Protein AF-A0A7X7WJB4-F1 (afdb_monomer)

Mean predicted aligned error: 9.52 Å

Sequence (173 aa):
MMAKDDGFANLTGEEILDKIESSGISDITTIPGDLISFEKIDSKPFRIAMDKFKVEGNDQKVKEMGYEILLFDFTMKIPSCRGEREYKRFSPKIVWTNDECYTDIKNIDDEAMQYYKARGEQTKNITLKVRYCDFTWEYLKDHNHARMAVEGYLFLLDKYYENNINHKVIDCL

Radius of gyration: 16.65 Å; Cα contacts (8 Å, |Δi|>4): 171; chains: 1; bounding box: 39×40×45 Å

Secondary structure (DSSP, 8-state):
-PPP--S-TT--HHHHHHHHHH--GGG-----SS--SSTTS-SHHHHHHHHHHHHHT-HHHHHHHHHHHHHHTEEEPPGGG--SS---SEEES-B-TTS-BSS-GGG--HHHHHHHHHHHHH---HHHHHHHHHHHHHHH--HHHHHHHHHHHHHHHHHHHHTT-TTTGGGT-

Solvent-accessible surface area (backbone atoms only — not comparable to full-atom values): 10118 Å² total; per-residue (Å²): 135,82,78,74,82,85,82,52,90,89,52,55,29,64,58,46,49,52,47,57,47,66,54,55,83,86,72,73,73,86,73,89,78,81,83,72,57,85,79,69,66,56,31,60,66,38,51,54,24,26,55,36,19,58,76,72,67,37,65,68,57,29,52,53,25,52,44,50,29,48,61,42,44,38,38,76,54,42,70,88,71,54,58,102,58,93,70,64,52,68,38,48,65,44,70,49,100,83,74,48,46,84,36,51,75,85,75,58,49,74,67,50,53,52,48,36,48,53,42,30,75,65,49,78,22,55,72,59,18,24,54,28,12,46,51,36,21,75,75,69,63,37,64,68,32,40,49,53,18,52,54,34,51,60,66,45,42,62,63,33,53,77,69,68,43,68,82,47,64,75,54,78,116

Nearest PDB structures (foldseek):
  9hmf-assembly1_K  TM=3.679E-01  e=1.316E+00  Campylobacter jejuni
  2lhr-assembly1_A  TM=5.868E-01  e=6.408E+00  Staphylococcus aureus subsp. aureus MW2

Foldseek 3Di:
DDDDPPVCPPDALVVLVVCVLVDEPPPPDDDPDDDPDVPPVALVSLVSSLVRCVVVVNVVSVVLSVLVNLLRQWDADFPVPDDPDPDQRTDGNDADPVRDGPRDPVPCDPVSLVSLVVCLVPGNHLSSNLSSLVVNCRPVVPVVSVVSNVVSLVVCVVVCVVVVVPPHSNRRD

pLDDT: mean 74.63, std 20.3, range [26.14, 97.31]

Structure (mmCIF, N/CA/C/O backbone):
data_AF-A0A7X7WJB4-F1
#
_entry.id   AF-A0A7X7WJB4-F1
#
loop_
_atom_site.group_PDB
_atom_site.id
_atom_site.type_symbol
_atom_site.label_atom_id
_atom_site.label_alt_id
_atom_site.label_comp_id
_atom_site.label_asym_id
_atom_site.label_entity_id
_atom_site.label_seq_id
_atom_site.pdbx_PDB_ins_code
_atom_site.Cartn_x
_atom_site.Cartn_y
_atom_site.Cartn_z
_atom_site.occupancy
_atom_site.B_iso_or_equiv
_atom_site.auth_seq_id
_atom_site.auth_comp_id
_atom_site.auth_asym_id
_atom_site.auth_atom_id
_atom_site.pdbx_PDB_model_num
ATOM 1 N N . MET A 1 1 ? 13.359 10.189 28.922 1.00 33.97 1 MET A N 1
ATOM 2 C CA . MET A 1 1 ? 13.212 9.993 27.466 1.00 33.97 1 MET A CA 1
ATOM 3 C C . MET A 1 1 ? 11.762 10.314 27.126 1.00 33.97 1 MET A C 1
ATOM 5 O O . MET A 1 1 ? 10.897 9.491 27.380 1.00 33.97 1 MET A O 1
ATOM 9 N N . MET A 1 2 ? 11.473 11.560 26.738 1.00 34.00 2 MET A N 1
ATOM 10 C CA . MET A 1 2 ? 10.111 11.986 26.389 1.00 34.00 2 MET A CA 1
ATOM 11 C C . MET A 1 2 ? 9.774 11.431 25.004 1.00 34.00 2 MET A C 1
ATOM 13 O O . MET A 1 2 ? 10.519 11.685 24.057 1.00 34.00 2 MET A O 1
ATOM 17 N N . ALA A 1 3 ? 8.699 10.648 24.897 1.00 37.72 3 ALA A N 1
ATOM 18 C CA . ALA A 1 3 ? 8.138 10.277 23.606 1.00 37.72 3 ALA A CA 1
ATOM 19 C C . ALA A 1 3 ? 7.765 11.574 22.876 1.00 37.72 3 ALA A C 1
ATOM 21 O O . ALA A 1 3 ? 7.035 12.400 23.423 1.00 37.72 3 ALA A O 1
ATOM 22 N N . LYS A 1 4 ? 8.332 11.792 21.685 1.00 43.69 4 LYS A N 1
ATOM 23 C CA . LYS A 1 4 ? 7.867 12.865 20.805 1.00 43.69 4 LYS A CA 1
ATOM 24 C C . LYS A 1 4 ? 6.401 12.570 20.493 1.00 43.69 4 LYS A C 1
ATOM 26 O O . LYS A 1 4 ? 6.077 11.441 20.139 1.00 43.69 4 LYS A O 1
ATOM 31 N N . ASP A 1 5 ? 5.539 13.558 20.692 1.00 46.41 5 ASP A N 1
ATOM 32 C CA . ASP A 1 5 ? 4.141 13.476 20.290 1.00 46.41 5 ASP A CA 1
ATOM 33 C C . ASP A 1 5 ? 4.105 13.287 18.768 1.00 46.41 5 ASP A C 1
ATOM 35 O O . ASP A 1 5 ? 4.505 14.174 18.015 1.00 46.41 5 ASP A O 1
ATOM 39 N N . ASP A 1 6 ? 3.702 12.097 18.318 1.00 58.28 6 ASP A N 1
ATOM 40 C CA . ASP A 1 6 ? 3.658 11.734 16.899 1.00 58.28 6 ASP A CA 1
ATOM 41 C C . ASP A 1 6 ? 2.548 12.506 16.142 1.00 58.28 6 ASP A C 1
ATOM 43 O O . ASP A 1 6 ? 2.351 12.298 14.946 1.00 58.28 6 ASP A O 1
ATOM 47 N N . GLY A 1 7 ? 1.798 13.398 16.809 1.00 66.12 7 GLY A N 1
ATOM 48 C CA . GLY A 1 7 ? 0.808 14.275 16.175 1.00 66.12 7 GLY A CA 1
ATOM 49 C C . GLY A 1 7 ? -0.437 13.548 15.658 1.00 66.12 7 GLY A C 1
ATOM 50 O O . GLY A 1 7 ? -1.182 14.112 14.857 1.00 66.12 7 GLY A O 1
ATOM 51 N N . PHE A 1 8 ? -0.644 12.301 16.097 1.00 69.31 8 PHE A N 1
ATOM 52 C CA . PHE A 1 8 ? -1.793 11.449 15.767 1.00 69.31 8 PHE A CA 1
ATOM 53 C C . PHE A 1 8 ? -2.663 11.108 16.990 1.00 69.31 8 PHE A C 1
ATOM 55 O O . PHE A 1 8 ? -3.737 10.530 16.840 1.00 69.31 8 PHE A O 1
ATOM 62 N N . ALA A 1 9 ? -2.226 11.453 18.209 1.00 72.88 9 ALA A N 1
ATOM 63 C CA . ALA A 1 9 ? -2.876 11.022 19.450 1.00 72.88 9 ALA A CA 1
ATOM 64 C C . ALA A 1 9 ? -4.363 11.420 19.522 1.00 72.88 9 ALA A C 1
ATOM 66 O O . ALA A 1 9 ? -5.200 10.607 19.920 1.00 72.88 9 ALA A O 1
ATOM 67 N N . ASN A 1 10 ? -4.691 12.623 19.047 1.00 82.19 10 ASN A N 1
ATOM 68 C CA . ASN A 1 10 ? -6.038 13.199 19.105 1.00 82.19 10 ASN A CA 1
ATOM 69 C C . ASN A 1 10 ? -6.842 13.060 17.803 1.00 82.19 10 ASN A C 1
ATOM 71 O O . ASN A 1 10 ? -7.932 13.613 17.726 1.00 82.19 10 ASN A O 1
ATOM 75 N N . LEU A 1 11 ? -6.317 12.351 16.800 1.00 82.12 11 LEU A N 1
ATOM 76 C CA . LEU A 1 11 ? -6.989 12.174 15.513 1.00 82.12 11 LEU A CA 1
ATOM 77 C C . LEU A 1 11 ? -7.834 10.891 15.493 1.00 82.12 11 LEU A C 1
ATOM 79 O O . LEU A 1 11 ? -7.506 9.903 16.169 1.00 82.12 11 LEU A O 1
ATOM 83 N N . THR A 1 12 ? -8.916 10.931 14.722 1.00 91.06 12 THR A N 1
ATOM 84 C CA . THR A 1 12 ? -9.715 9.780 14.268 1.00 91.06 12 THR A CA 1
ATOM 85 C C . THR A 1 12 ? -8.962 8.983 13.204 1.00 91.06 12 THR A C 1
ATOM 87 O O . THR A 1 12 ? -7.981 9.469 12.636 1.00 91.06 12 THR A O 1
ATOM 90 N N . GLY A 1 13 ? -9.410 7.760 12.908 1.00 83.62 13 GLY A N 1
ATOM 91 C CA . GLY A 1 13 ? -8.820 6.963 11.828 1.00 83.62 13 GLY A CA 1
ATOM 92 C C . GLY A 1 13 ? -8.842 7.691 10.477 1.00 83.62 13 GLY A C 1
ATOM 93 O O . GLY A 1 13 ? -7.840 7.694 9.762 1.00 83.62 13 GLY A O 1
ATOM 94 N N . GLU A 1 14 ? -9.945 8.374 10.161 1.00 90.88 14 GLU A N 1
ATOM 95 C CA . GLU A 1 14 ? -10.110 9.087 8.889 1.00 90.88 14 GLU A CA 1
ATOM 96 C C . GLU A 1 14 ? -9.205 10.321 8.790 1.00 90.88 14 GLU A C 1
ATOM 98 O O . GLU A 1 14 ? -8.529 10.505 7.785 1.00 90.88 14 GLU A O 1
ATOM 103 N N . GLU A 1 15 ? -9.083 11.114 9.858 1.00 84.75 15 GLU A N 1
ATOM 104 C CA . GLU A 1 15 ? -8.170 12.267 9.875 1.00 84.75 15 GLU A CA 1
ATOM 105 C C . GLU A 1 15 ? -6.704 11.847 9.690 1.00 84.75 15 GLU A C 1
ATOM 107 O O . GLU A 1 15 ? -5.899 12.590 9.122 1.00 84.75 15 GLU A O 1
ATOM 112 N N . ILE A 1 16 ? -6.338 10.647 10.153 1.00 83.50 16 ILE A N 1
ATOM 113 C CA . ILE A 1 16 ? -5.010 10.077 9.905 1.00 83.50 16 ILE A CA 1
ATOM 114 C C . ILE A 1 16 ? -4.848 9.731 8.421 1.00 83.50 16 ILE A C 1
ATOM 116 O O . ILE A 1 16 ? -3.803 10.045 7.848 1.00 83.50 16 ILE A O 1
ATOM 120 N N . LEU A 1 17 ? -5.857 9.122 7.791 1.00 84.56 17 LEU A N 1
ATOM 121 C CA . LEU A 1 17 ? -5.831 8.808 6.359 1.00 84.56 17 LEU A CA 1
ATOM 122 C C . LEU A 1 17 ? -5.774 10.063 5.492 1.00 84.56 17 LEU A C 1
ATOM 124 O O . LEU A 1 17 ? -4.943 10.131 4.588 1.00 84.56 17 LEU A O 1
ATOM 128 N N . ASP A 1 18 ? -6.577 11.076 5.808 1.00 85.44 18 ASP A N 1
ATOM 129 C CA . ASP A 1 18 ? -6.544 12.372 5.132 1.00 85.44 18 ASP A CA 1
ATOM 130 C C . ASP A 1 18 ? -5.161 13.010 5.243 1.00 85.44 18 ASP A C 1
ATOM 132 O O . ASP A 1 18 ? -4.619 13.547 4.270 1.00 85.44 18 ASP A O 1
ATOM 136 N N . LYS A 1 19 ? -4.537 12.904 6.422 1.00 83.12 19 LYS A N 1
ATOM 137 C CA . LYS A 1 19 ? -3.168 13.368 6.624 1.00 83.12 19 LYS A CA 1
ATOM 138 C C . LYS A 1 19 ? -2.195 12.581 5.748 1.00 83.12 19 LYS A C 1
ATOM 140 O O . LYS A 1 19 ? -1.395 13.203 5.065 1.00 83.12 19 LYS A O 1
ATOM 145 N N . ILE A 1 20 ? -2.280 11.253 5.690 1.00 82.50 20 ILE A N 1
ATOM 146 C CA . ILE A 1 20 ? -1.430 10.410 4.826 1.00 82.50 20 ILE A CA 1
ATOM 147 C C . ILE A 1 20 ? -1.608 10.763 3.336 1.00 82.50 20 ILE A C 1
ATOM 149 O O . ILE A 1 20 ? -0.625 10.901 2.609 1.00 82.50 20 ILE A O 1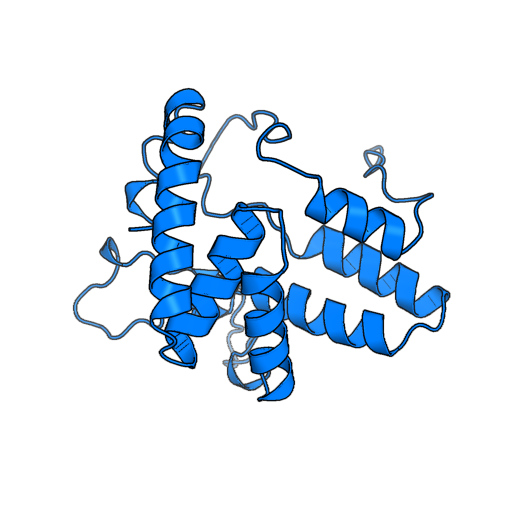
ATOM 153 N N . GLU A 1 21 ? -2.842 10.960 2.874 1.00 82.56 21 GLU A N 1
ATOM 154 C CA . GLU A 1 21 ? -3.153 11.337 1.488 1.00 82.56 21 GLU A CA 1
ATOM 155 C C . GLU A 1 21 ? -2.662 12.744 1.130 1.00 82.56 21 GLU A C 1
ATOM 157 O O . GLU A 1 21 ? -2.198 12.982 0.013 1.00 82.56 21 GLU A O 1
ATOM 162 N N . SER A 1 22 ? -2.738 13.677 2.079 1.00 76.94 22 SER A N 1
ATOM 163 C CA . SER A 1 22 ? -2.284 15.062 1.902 1.00 76.94 22 SER A CA 1
ATOM 164 C C . SER A 1 22 ? -0.788 15.261 2.173 1.00 76.94 22 SER A C 1
ATOM 166 O O . SER A 1 22 ? -0.231 16.274 1.745 1.00 76.94 22 SER A O 1
ATOM 168 N N . SER A 1 23 ? -0.123 14.296 2.824 1.00 65.94 23 SER A N 1
ATOM 169 C CA . SER A 1 23 ? 1.321 14.296 3.091 1.00 65.94 23 SER A CA 1
ATOM 170 C C . SER A 1 23 ? 2.097 14.184 1.779 1.00 65.94 23 SER A C 1
ATOM 172 O O . SER A 1 23 ? 2.426 13.098 1.300 1.00 65.94 23 SER A O 1
ATOM 174 N N . GLY A 1 24 ? 2.387 15.328 1.167 1.00 54.00 24 GLY A N 1
ATOM 175 C CA . GLY A 1 24 ? 3.359 15.430 0.088 1.00 54.00 24 GLY A CA 1
ATOM 176 C C . GLY A 1 24 ? 4.799 15.320 0.603 1.00 54.00 24 GLY A C 1
ATOM 177 O O . GLY A 1 24 ? 5.080 15.391 1.793 1.00 54.00 24 GLY A O 1
ATOM 178 N N . ILE A 1 25 ? 5.745 15.226 -0.329 1.00 47.25 25 ILE A N 1
ATOM 179 C CA . ILE A 1 25 ? 7.210 15.156 -0.107 1.00 47.25 25 ILE A CA 1
ATOM 180 C C . ILE A 1 25 ? 7.783 16.314 0.741 1.00 47.25 25 ILE A C 1
ATOM 182 O O . ILE A 1 25 ? 8.940 16.265 1.144 1.00 47.25 25 ILE A O 1
ATOM 186 N N . SER A 1 26 ? 6.994 17.347 1.047 1.00 38.84 26 SER A N 1
ATOM 187 C CA . SER A 1 26 ? 7.392 18.492 1.874 1.00 38.84 26 SER A CA 1
ATOM 188 C C . SER A 1 26 ? 7.720 18.151 3.334 1.00 38.84 26 SER A C 1
ATOM 190 O O . SER A 1 26 ? 8.360 18.965 3.990 1.00 38.84 26 SER A O 1
ATOM 192 N N . ASP A 1 27 ? 7.340 16.968 3.832 1.00 40.19 27 ASP A N 1
ATOM 193 C CA . ASP A 1 27 ? 7.612 16.535 5.216 1.00 40.19 27 ASP A CA 1
ATOM 194 C C . ASP A 1 27 ? 8.891 15.688 5.382 1.00 40.19 27 ASP A C 1
ATOM 196 O O . ASP A 1 27 ? 9.159 15.165 6.470 1.00 40.19 27 ASP A O 1
ATOM 200 N N . ILE A 1 28 ? 9.732 15.577 4.341 1.00 40.94 28 ILE A N 1
ATOM 201 C CA . ILE A 1 28 ? 11.065 14.955 4.439 1.00 40.94 28 ILE A CA 1
ATOM 202 C C . ILE A 1 28 ? 11.999 15.907 5.201 1.00 40.94 28 ILE A C 1
ATOM 204 O O . ILE A 1 28 ? 12.867 16.577 4.646 1.00 40.94 28 ILE A O 1
ATOM 208 N N . THR A 1 29 ? 11.800 15.991 6.513 1.00 32.41 29 THR A N 1
ATOM 209 C CA . THR A 1 29 ? 12.753 16.622 7.419 1.00 32.41 29 THR A CA 1
ATOM 210 C C . THR A 1 29 ? 14.019 15.772 7.474 1.00 32.41 29 THR A C 1
ATOM 212 O O . THR A 1 29 ? 14.008 14.572 7.750 1.00 32.41 29 THR A O 1
ATOM 215 N N . THR A 1 30 ? 15.118 16.440 7.149 1.00 31.08 30 THR A N 1
ATOM 216 C CA . THR A 1 30 ? 16.502 15.985 7.092 1.00 31.08 30 THR A CA 1
ATOM 217 C C . THR A 1 30 ? 16.873 15.104 8.288 1.00 31.08 30 THR A C 1
ATOM 219 O O . THR A 1 30 ? 16.884 15.565 9.430 1.00 31.08 30 THR A O 1
ATOM 222 N N . ILE A 1 31 ? 17.244 13.847 8.030 1.00 30.31 31 ILE A N 1
ATOM 223 C CA . ILE A 1 31 ? 17.984 13.015 8.988 1.00 30.31 31 ILE A CA 1
ATOM 224 C C . ILE A 1 31 ? 19.431 12.930 8.489 1.00 30.31 31 ILE A C 1
ATOM 226 O O . ILE A 1 31 ? 19.646 12.511 7.350 1.00 30.31 31 ILE A O 1
ATOM 230 N N . PRO A 1 32 ? 20.429 13.354 9.285 1.00 28.95 32 PRO A N 1
ATOM 231 C CA . PRO A 1 32 ? 21.829 13.184 8.933 1.00 28.95 32 PRO A CA 1
ATOM 232 C C . PRO A 1 32 ? 22.226 11.713 9.088 1.00 28.95 32 PRO A C 1
ATOM 234 O O . PRO A 1 32 ? 22.065 11.151 10.170 1.00 28.95 32 PRO A O 1
ATOM 237 N N . GLY A 1 33 ? 22.809 11.140 8.035 1.00 28.94 33 GLY A N 1
ATOM 238 C CA . GLY A 1 33 ? 23.425 9.812 8.059 1.00 28.94 33 GLY A CA 1
ATOM 239 C C . GLY A 1 33 ? 22.525 8.708 7.506 1.00 28.94 33 GLY A C 1
ATOM 240 O O . GLY A 1 33 ? 21.507 8.375 8.096 1.00 28.94 33 GLY A O 1
ATOM 241 N N . ASP A 1 34 ? 22.990 8.140 6.393 1.00 26.14 34 ASP A N 1
ATOM 242 C CA . ASP A 1 34 ? 22.639 6.847 5.797 1.00 26.14 34 ASP A CA 1
ATOM 243 C C . ASP A 1 34 ? 21.299 6.694 5.035 1.00 26.14 34 ASP A C 1
ATOM 245 O O . ASP A 1 34 ? 20.208 6.998 5.493 1.00 26.14 34 ASP A O 1
ATOM 249 N N . LEU A 1 35 ? 21.431 6.218 3.787 1.00 26.75 35 LEU A N 1
ATOM 250 C CA . LEU A 1 35 ? 20.453 5.451 2.995 1.00 26.75 35 LEU A CA 1
ATOM 251 C C . LEU A 1 35 ? 18.939 5.739 3.165 1.00 26.75 35 LEU A C 1
ATOM 253 O O . LEU A 1 35 ? 18.181 4.919 3.651 1.00 26.75 35 LEU A O 1
ATOM 257 N N . ILE A 1 36 ? 18.439 6.807 2.549 1.00 32.78 36 ILE A N 1
ATOM 258 C CA . ILE A 1 36 ? 17.055 6.883 2.015 1.00 32.78 36 ILE A CA 1
ATOM 259 C C . ILE A 1 36 ? 16.765 5.727 1.018 1.00 32.78 36 ILE A C 1
ATOM 261 O O . ILE A 1 36 ? 16.792 5.922 -0.187 1.00 32.78 36 ILE A O 1
ATOM 265 N N . SER A 1 37 ? 16.475 4.511 1.477 1.00 35.12 37 SER A N 1
ATOM 266 C CA . SER A 1 37 ? 15.635 3.608 0.669 1.00 35.12 37 SER A CA 1
ATOM 267 C C . SER A 1 37 ? 14.228 4.236 0.561 1.00 35.12 37 SER A C 1
ATOM 269 O O . SER A 1 37 ? 14.019 5.352 1.034 1.00 35.12 37 SER A O 1
ATOM 271 N N . PHE A 1 38 ? 13.204 3.556 0.055 1.00 40.66 38 PHE A N 1
ATOM 272 C CA . PHE A 1 38 ? 11.802 3.963 0.286 1.00 40.66 38 PHE A CA 1
ATOM 273 C C . PHE A 1 38 ? 11.394 3.992 1.789 1.00 40.66 38 PHE A C 1
ATOM 275 O O . PHE A 1 38 ? 10.217 3.872 2.126 1.00 40.66 38 PHE A O 1
ATOM 282 N N . GLU A 1 39 ? 12.345 4.157 2.717 1.00 39.28 39 GLU A N 1
ATOM 283 C CA . GLU A 1 39 ? 12.157 4.556 4.103 1.00 39.28 39 GLU A CA 1
ATOM 284 C C . GLU A 1 39 ? 11.420 5.897 4.166 1.00 39.28 39 GLU A C 1
ATOM 286 O O . GLU A 1 39 ? 12.009 6.973 4.247 1.00 39.28 39 GLU A O 1
ATOM 291 N N . LYS A 1 40 ? 10.093 5.795 4.141 1.00 46.75 40 LYS A N 1
ATOM 292 C CA . LYS A 1 40 ? 9.165 6.300 5.166 1.00 46.75 40 LYS A CA 1
ATOM 293 C C . LYS A 1 40 ? 7.788 6.609 4.583 1.00 46.75 40 LYS A C 1
ATOM 295 O O . LYS A 1 40 ? 7.118 7.534 5.023 1.00 46.75 40 LYS A O 1
ATOM 300 N N . ILE A 1 41 ? 7.283 5.748 3.706 1.00 53.12 41 ILE A N 1
ATOM 301 C CA . ILE A 1 41 ? 5.922 5.287 3.989 1.00 53.12 41 ILE A CA 1
ATOM 302 C C . ILE A 1 41 ? 6.088 4.021 4.814 1.00 53.12 41 ILE A C 1
ATOM 304 O O . ILE A 1 41 ? 6.068 2.900 4.325 1.00 53.12 41 ILE A O 1
ATOM 308 N N . ASP A 1 42 ? 6.438 4.264 6.075 1.00 70.19 42 ASP A N 1
ATOM 309 C CA . ASP A 1 42 ? 6.427 3.255 7.119 1.00 70.19 42 ASP A CA 1
ATOM 310 C C . ASP A 1 42 ? 4.985 2.748 7.252 1.00 70.19 42 ASP A C 1
ATOM 312 O O . ASP A 1 42 ? 4.041 3.515 7.062 1.00 70.19 42 ASP A O 1
ATOM 316 N N . SER A 1 43 ? 4.791 1.481 7.606 1.00 82.94 43 SER A N 1
ATOM 317 C CA . SER A 1 43 ? 3.459 0.989 7.951 1.00 82.94 43 SER A CA 1
ATOM 318 C C . SER A 1 43 ? 2.923 1.637 9.237 1.00 82.94 43 SER A C 1
ATOM 320 O O . SER A 1 43 ? 1.726 1.559 9.508 1.00 82.94 43 SER A O 1
ATOM 322 N N . LYS A 1 44 ? 3.773 2.314 10.034 1.00 84.00 44 LYS A N 1
ATOM 323 C CA . LYS A 1 44 ? 3.406 2.960 11.309 1.00 84.00 44 LYS A CA 1
ATOM 324 C C . LYS A 1 44 ? 2.146 3.843 11.246 1.00 84.00 44 LYS A C 1
ATOM 326 O O . LYS A 1 44 ? 1.273 3.609 12.080 1.00 84.00 44 LYS A O 1
ATOM 331 N N . PRO A 1 45 ? 1.977 4.814 10.325 1.00 83.75 45 PRO A N 1
ATOM 332 C CA . PRO A 1 45 ? 0.756 5.621 10.272 1.00 83.75 45 PRO A CA 1
ATOM 333 C C . PRO A 1 45 ? -0.497 4.773 10.014 1.00 83.75 45 PRO A C 1
ATOM 335 O O . PRO A 1 45 ? -1.520 4.996 10.656 1.00 83.75 45 PRO A O 1
ATOM 338 N N . PHE A 1 46 ? -0.396 3.739 9.173 1.00 88.44 46 PHE A N 1
ATOM 339 C CA . PHE A 1 46 ? -1.490 2.795 8.926 1.00 88.44 46 PHE A CA 1
ATOM 340 C C . PHE A 1 46 ? -1.790 1.912 10.142 1.00 88.44 46 PHE A C 1
ATOM 342 O O . PHE A 1 46 ? -2.952 1.631 10.414 1.00 88.44 46 PHE A O 1
ATOM 349 N N . ARG A 1 47 ? -0.778 1.527 10.932 1.00 89.31 47 ARG A N 1
ATOM 350 C CA . ARG A 1 47 ? -0.979 0.824 12.214 1.00 89.31 47 ARG A CA 1
ATOM 351 C C . ARG A 1 47 ? -1.742 1.689 13.213 1.00 89.31 47 ARG A C 1
ATOM 353 O O . ARG A 1 47 ? -2.674 1.201 13.843 1.00 89.31 47 ARG A O 1
ATOM 360 N N . ILE A 1 48 ? -1.383 2.970 13.319 1.00 87.50 48 ILE A N 1
ATOM 361 C CA . ILE A 1 48 ? -2.087 3.915 14.196 1.00 87.50 48 ILE A CA 1
ATOM 362 C C . ILE A 1 48 ? -3.533 4.099 13.712 1.00 87.50 48 ILE A C 1
ATOM 364 O O . ILE A 1 48 ? -4.453 4.009 14.524 1.00 87.50 48 ILE A O 1
ATOM 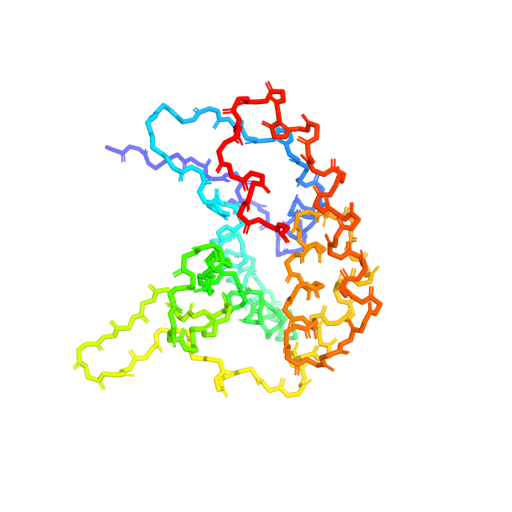368 N N . ALA A 1 49 ? -3.750 4.292 12.406 1.00 87.81 49 ALA A N 1
ATOM 369 C CA . ALA A 1 49 ? -5.092 4.390 11.827 1.00 87.81 49 ALA A CA 1
ATOM 370 C C . ALA A 1 49 ? -5.917 3.118 12.080 1.00 87.81 49 ALA A C 1
ATOM 372 O O . ALA A 1 49 ? -7.062 3.202 12.514 1.00 87.81 49 ALA A O 1
ATOM 373 N N . MET A 1 50 ? -5.323 1.936 11.892 1.00 93.12 50 MET A N 1
ATOM 374 C CA . MET A 1 50 ? -5.964 0.650 12.168 1.00 93.12 50 MET A CA 1
ATOM 375 C C . MET A 1 50 ? -6.444 0.559 13.618 1.00 93.12 50 MET A C 1
ATOM 377 O O . MET A 1 50 ? -7.574 0.147 13.866 1.00 93.12 50 MET A O 1
ATOM 381 N N . ASP A 1 51 ? -5.606 0.947 14.581 1.00 93.31 51 ASP A N 1
ATOM 382 C CA . ASP A 1 51 ? -5.975 0.902 15.995 1.00 93.31 51 ASP A CA 1
ATOM 383 C C . ASP A 1 51 ? -7.089 1.904 16.336 1.00 93.31 51 ASP A C 1
ATOM 385 O O . ASP A 1 51 ? -7.961 1.586 17.145 1.00 93.31 51 ASP A O 1
ATOM 389 N N . LYS A 1 52 ? -7.135 3.066 15.669 1.00 91.69 52 LYS A N 1
ATOM 390 C CA . LYS A 1 52 ? -8.266 4.004 15.776 1.00 91.69 52 LYS A CA 1
ATOM 391 C C . LYS A 1 52 ? -9.554 3.408 15.210 1.00 91.69 52 LYS A C 1
ATOM 393 O O . LYS A 1 52 ? -10.561 3.388 15.911 1.00 91.69 52 LYS A O 1
ATOM 398 N N . PHE A 1 53 ? -9.508 2.821 14.015 1.00 96.62 53 PHE A N 1
ATOM 399 C CA . PHE A 1 53 ? -10.680 2.190 13.403 1.00 96.62 53 PHE A CA 1
ATOM 400 C C . PHE A 1 53 ? -11.213 0.994 14.202 1.00 96.62 53 PHE A C 1
ATOM 402 O O . PHE A 1 53 ? -12.424 0.780 14.230 1.00 96.62 53 PHE A O 1
ATOM 409 N N . LYS A 1 54 ? -10.350 0.252 14.913 1.00 96.44 54 LYS A N 1
ATOM 410 C CA . LYS A 1 54 ? -10.793 -0.787 15.863 1.00 96.44 54 LYS A CA 1
ATOM 411 C C . LYS A 1 54 ? -11.614 -0.198 17.008 1.00 96.44 54 LYS A C 1
ATOM 413 O O . LYS A 1 54 ? -12.638 -0.765 17.371 1.00 96.44 54 LYS A O 1
ATOM 418 N N . VAL A 1 55 ? -11.172 0.925 17.581 1.00 95.50 55 VAL A N 1
ATOM 419 C CA . VAL A 1 55 ? -11.903 1.621 18.657 1.00 95.50 55 VAL A CA 1
ATOM 420 C C . VAL A 1 55 ? -13.226 2.195 18.142 1.00 95.50 55 VAL A C 1
ATOM 422 O O . VAL A 1 55 ? -14.222 2.176 18.859 1.00 95.50 55 VAL A O 1
ATOM 425 N N . GLU A 1 56 ? -13.249 2.661 16.895 1.00 95.06 56 GLU A N 1
ATOM 426 C CA . GLU A 1 56 ? -14.441 3.190 16.220 1.00 95.06 56 GLU A CA 1
ATOM 427 C C . GLU A 1 56 ? -15.417 2.092 15.746 1.00 95.06 56 GLU A C 1
ATOM 429 O O . GLU A 1 56 ? -16.541 2.405 15.359 1.00 95.06 56 GLU A O 1
ATOM 434 N N . GLY A 1 57 ? -15.022 0.812 15.780 1.00 96.62 57 GLY A N 1
ATOM 435 C CA . GLY A 1 57 ? -15.842 -0.313 15.313 1.00 96.62 57 GLY A CA 1
ATOM 436 C C . GLY A 1 57 ? -15.990 -0.392 13.789 1.00 96.62 57 GLY A C 1
ATOM 437 O O . GLY A 1 57 ? -16.989 -0.911 13.294 1.00 96.62 57 GLY A O 1
ATOM 438 N N . ASN A 1 58 ? -15.027 0.146 13.033 1.00 97.12 58 ASN A N 1
ATOM 439 C CA . ASN A 1 58 ? -15.047 0.149 11.570 1.00 97.12 58 ASN A CA 1
ATOM 440 C C . ASN A 1 58 ? -14.238 -1.024 10.993 1.00 97.12 58 ASN A C 1
ATOM 442 O O . ASN A 1 58 ? -13.104 -0.860 10.537 1.00 97.12 58 ASN A O 1
ATOM 446 N N . ASP A 1 59 ? -14.838 -2.215 11.000 1.00 96.69 59 ASP A N 1
ATOM 447 C CA . ASP A 1 59 ? -14.179 -3.465 10.592 1.00 96.69 59 ASP A CA 1
ATOM 448 C C . ASP A 1 59 ? -13.651 -3.435 9.150 1.00 96.69 59 ASP A C 1
ATOM 450 O O . ASP A 1 59 ? -12.578 -3.973 8.864 1.00 96.69 59 ASP A O 1
ATOM 454 N N . GLN A 1 60 ? -14.366 -2.760 8.243 1.00 95.94 60 GLN A N 1
ATOM 455 C CA . GLN A 1 60 ? -13.938 -2.613 6.853 1.00 95.94 60 GLN A CA 1
ATOM 456 C C . GLN A 1 60 ? -12.632 -1.817 6.763 1.00 95.94 60 GLN A C 1
ATOM 458 O O . GLN A 1 60 ? -11.683 -2.257 6.116 1.00 95.94 60 GLN A O 1
ATOM 463 N N . LYS A 1 61 ? -12.538 -0.678 7.460 1.00 95.94 61 LYS A N 1
ATOM 464 C CA . LYS A 1 61 ? -11.304 0.117 7.482 1.00 95.94 61 LYS A CA 1
ATOM 465 C C . LYS A 1 61 ? -10.165 -0.597 8.197 1.00 95.94 61 LYS A C 1
ATOM 467 O O . LYS A 1 61 ? -9.027 -0.501 7.752 1.00 95.94 61 LYS A O 1
ATOM 472 N N . VAL A 1 62 ? -10.447 -1.361 9.252 1.00 95.62 62 VAL A N 1
ATOM 473 C CA . VAL A 1 62 ? -9.432 -2.205 9.906 1.00 95.62 62 VAL A CA 1
ATOM 474 C C . VAL A 1 62 ? -8.831 -3.199 8.912 1.00 95.62 62 VAL A C 1
ATOM 476 O O . VAL A 1 62 ? -7.609 -3.346 8.856 1.00 95.62 62 VAL A O 1
ATOM 479 N N . LYS A 1 63 ? -9.675 -3.841 8.099 1.00 95.00 63 LYS A N 1
ATOM 480 C CA . LYS A 1 63 ? -9.240 -4.766 7.050 1.00 95.00 63 LYS A CA 1
ATOM 481 C C . LYS A 1 63 ? -8.394 -4.067 5.984 1.00 95.00 63 LYS A C 1
ATOM 483 O O . LYS A 1 63 ? -7.294 -4.530 5.692 1.00 95.00 63 LYS A O 1
ATOM 488 N N . GLU A 1 64 ? -8.858 -2.927 5.471 1.00 95.38 64 GLU A N 1
ATOM 489 C CA . GLU A 1 64 ? -8.119 -2.112 4.495 1.00 95.38 64 GLU A CA 1
ATOM 490 C C . GLU A 1 64 ? -6.746 -1.684 5.031 1.00 95.38 64 GLU A C 1
ATOM 492 O O . GLU A 1 64 ? -5.744 -1.800 4.330 1.00 95.38 64 GLU A O 1
ATOM 497 N N . MET A 1 65 ? -6.656 -1.271 6.299 1.00 94.19 65 MET A N 1
ATOM 498 C CA . MET A 1 65 ? -5.369 -0.940 6.919 1.00 94.19 65 MET A CA 1
ATOM 499 C C . MET A 1 65 ? -4.453 -2.154 7.060 1.00 94.19 65 MET A C 1
ATOM 501 O O . MET A 1 65 ? -3.238 -2.011 6.951 1.00 94.19 65 MET A O 1
ATOM 505 N N . GLY A 1 66 ? -5.010 -3.351 7.256 1.00 92.69 66 GLY A N 1
ATOM 506 C CA . GLY A 1 66 ? -4.251 -4.597 7.193 1.00 92.69 66 GLY A CA 1
ATOM 507 C C . GLY A 1 66 ? -3.547 -4.772 5.844 1.00 92.69 66 GLY A C 1
ATOM 508 O O . GLY A 1 66 ? -2.368 -5.126 5.813 1.00 92.69 66 GLY A O 1
ATOM 509 N N . TYR A 1 67 ? -4.227 -4.449 4.741 1.00 93.38 67 TYR A N 1
ATOM 510 C CA . TYR A 1 67 ? -3.629 -4.445 3.405 1.00 93.38 67 TYR A CA 1
ATOM 511 C C . TYR A 1 67 ? -2.531 -3.385 3.279 1.00 93.38 67 TYR A C 1
ATOM 513 O O . TYR A 1 67 ? -1.415 -3.698 2.866 1.00 93.38 67 TYR A O 1
ATOM 521 N N . GLU A 1 68 ? -2.787 -2.152 3.720 1.00 91.81 68 GLU A N 1
ATOM 522 C CA . GLU A 1 68 ? -1.763 -1.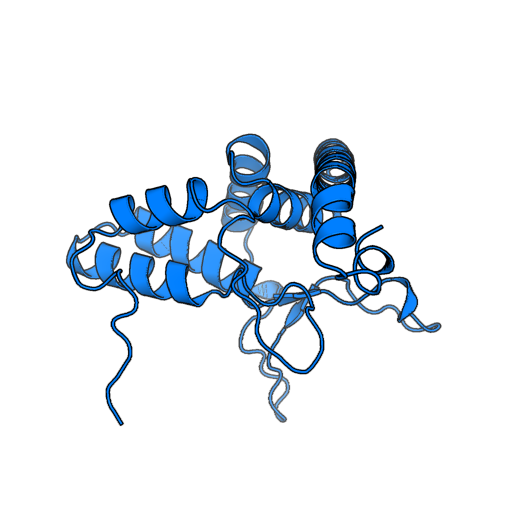099 3.705 1.00 91.81 68 GLU A CA 1
ATOM 523 C C . GLU A 1 68 ? -0.499 -1.527 4.469 1.00 91.81 68 GLU A C 1
ATOM 525 O O . GLU A 1 68 ? 0.617 -1.452 3.954 1.00 91.81 68 GLU A O 1
ATOM 530 N N . ILE A 1 69 ? -0.659 -2.070 5.676 1.00 89.12 69 ILE A N 1
ATOM 531 C CA . ILE A 1 69 ? 0.462 -2.542 6.495 1.00 89.12 69 ILE A CA 1
ATOM 532 C C . ILE A 1 69 ? 1.245 -3.638 5.769 1.00 89.12 69 ILE A C 1
ATOM 534 O O . ILE A 1 69 ? 2.470 -3.546 5.694 1.00 89.12 69 ILE A O 1
ATOM 538 N N . LEU A 1 70 ? 0.560 -4.634 5.196 1.00 89.06 70 LEU A N 1
ATOM 539 C CA . LEU A 1 70 ? 1.204 -5.704 4.431 1.00 89.06 70 LEU A CA 1
ATOM 540 C C . LEU A 1 70 ? 2.039 -5.144 3.280 1.00 89.06 70 LEU A C 1
ATOM 542 O O . LEU A 1 70 ? 3.207 -5.510 3.136 1.00 89.06 70 LEU A O 1
ATOM 546 N N . LEU A 1 71 ? 1.465 -4.242 2.480 1.00 88.69 71 LEU A N 1
ATOM 547 C CA . LEU A 1 71 ? 2.163 -3.677 1.335 1.00 88.69 71 LEU A CA 1
ATOM 548 C C . LEU A 1 71 ? 3.373 -2.844 1.762 1.00 88.69 71 LEU A C 1
ATOM 550 O O . LEU A 1 71 ? 4.438 -2.967 1.156 1.00 88.69 71 LEU A O 1
ATOM 554 N N . PHE A 1 72 ? 3.245 -1.999 2.782 1.00 84.38 72 PHE A N 1
ATOM 555 C CA . PHE A 1 72 ? 4.316 -1.092 3.211 1.00 84.38 72 PHE A CA 1
ATOM 556 C C . PHE A 1 72 ? 5.381 -1.757 4.098 1.00 84.38 72 PHE A C 1
ATOM 558 O O . PHE A 1 72 ? 6.481 -1.226 4.236 1.00 84.38 72 PHE A O 1
ATOM 565 N N . ASP A 1 73 ? 5.123 -2.970 4.591 1.00 85.06 73 ASP A N 1
ATOM 566 C CA . ASP A 1 73 ? 6.120 -3.821 5.250 1.00 85.06 73 ASP A CA 1
ATOM 567 C C . ASP A 1 73 ? 6.854 -4.775 4.288 1.00 85.06 73 ASP A C 1
ATOM 569 O O . ASP A 1 73 ? 7.678 -5.579 4.729 1.00 85.06 73 ASP A O 1
ATOM 573 N N . PHE A 1 74 ? 6.617 -4.701 2.973 1.00 80.31 74 PHE A N 1
ATOM 574 C CA . PHE A 1 74 ? 7.507 -5.330 1.991 1.00 80.31 74 PHE A CA 1
ATOM 575 C C . PHE A 1 74 ? 8.722 -4.449 1.686 1.00 80.31 74 PHE A C 1
ATOM 577 O O . PHE A 1 74 ? 8.606 -3.257 1.402 1.00 80.31 74 PHE A O 1
ATOM 584 N N . THR A 1 75 ? 9.899 -5.056 1.606 1.00 72.12 75 THR A N 1
ATOM 585 C CA . THR A 1 75 ? 11.087 -4.415 1.033 1.00 72.12 75 THR A CA 1
ATOM 586 C C . THR A 1 75 ? 11.034 -4.500 -0.493 1.00 72.12 75 THR A C 1
ATOM 588 O O . THR A 1 75 ? 10.715 -5.558 -1.042 1.00 72.12 75 THR A O 1
ATOM 591 N N . MET A 1 76 ? 11.375 -3.408 -1.189 1.00 72.25 76 MET A N 1
ATOM 592 C CA . MET A 1 76 ? 11.662 -3.447 -2.630 1.00 72.25 76 MET A CA 1
ATOM 593 C C . MET A 1 76 ? 13.113 -3.806 -2.855 1.00 72.25 76 MET A C 1
ATOM 595 O O . MET A 1 76 ? 14.005 -3.155 -2.314 1.00 72.25 76 MET A O 1
ATOM 599 N N . LYS A 1 77 ? 13.354 -4.807 -3.692 1.00 66.88 77 LYS A N 1
ATOM 600 C CA . LYS A 1 77 ? 14.695 -5.104 -4.181 1.00 66.88 77 LYS A CA 1
ATOM 601 C C . LYS A 1 77 ? 14.977 -4.308 -5.445 1.00 66.88 77 LYS A C 1
ATOM 603 O O . LYS A 1 77 ? 14.179 -4.315 -6.382 1.00 66.88 77 LYS A O 1
ATOM 608 N N . ILE A 1 78 ? 16.145 -3.678 -5.456 1.00 60.84 78 ILE A N 1
ATOM 609 C CA . ILE A 1 78 ? 16.625 -2.851 -6.557 1.00 60.84 78 ILE A CA 1
ATOM 610 C C . ILE A 1 78 ? 16.913 -3.744 -7.777 1.00 60.84 78 ILE A C 1
ATOM 612 O O . ILE A 1 78 ? 17.602 -4.762 -7.623 1.00 60.84 78 ILE A O 1
ATOM 616 N N . PRO A 1 79 ? 16.435 -3.391 -8.986 1.00 55.72 79 PRO A N 1
ATOM 617 C CA . PRO A 1 79 ? 16.724 -4.146 -10.203 1.00 55.72 79 PRO A CA 1
ATOM 618 C C . PRO A 1 79 ? 18.225 -4.303 -10.485 1.00 55.72 79 PRO A C 1
ATOM 620 O O . PRO A 1 79 ? 18.654 -5.387 -10.862 1.00 55.72 79 PRO A O 1
ATOM 623 N N . SER A 1 80 ? 19.040 -3.273 -10.235 1.00 54.03 80 SER A N 1
ATOM 624 C CA . SER A 1 80 ? 20.501 -3.301 -10.437 1.00 54.03 80 SER A CA 1
ATOM 625 C C . SER A 1 80 ? 21.245 -4.242 -9.477 1.00 54.03 80 SER A C 1
ATOM 627 O O . SER A 1 80 ? 22.337 -4.710 -9.791 1.00 54.03 80 SER A O 1
ATOM 629 N N . CYS A 1 81 ? 20.645 -4.587 -8.332 1.00 50.25 81 CYS A N 1
ATOM 630 C CA . CYS A 1 81 ? 21.165 -5.597 -7.407 1.00 50.25 81 CYS A CA 1
ATOM 631 C C . CYS A 1 81 ? 20.733 -7.028 -7.774 1.00 50.25 81 CYS A C 1
ATOM 633 O O . CYS A 1 81 ? 21.066 -7.977 -7.055 1.00 50.25 81 CYS A O 1
ATOM 635 N N . ARG A 1 82 ? 19.994 -7.215 -8.879 1.00 53.88 82 ARG A N 1
ATOM 636 C CA . ARG A 1 82 ? 19.715 -8.541 -9.440 1.00 53.88 82 ARG A CA 1
ATOM 637 C C . ARG A 1 82 ? 20.981 -9.060 -10.124 1.00 53.88 82 ARG A C 1
ATOM 639 O O . ARG A 1 82 ? 21.195 -8.853 -11.312 1.00 53.88 82 ARG A O 1
ATOM 646 N N . GLY A 1 83 ? 21.823 -9.768 -9.372 1.00 51.78 83 GLY A N 1
ATOM 647 C CA . GLY A 1 83 ? 22.690 -10.781 -9.985 1.00 51.78 83 GLY A CA 1
ATOM 648 C C . GLY A 1 83 ? 21.846 -11.869 -10.672 1.00 51.78 83 GLY A C 1
ATOM 649 O O . GLY A 1 83 ? 20.622 -11.839 -10.592 1.00 51.78 83 GLY A O 1
ATOM 650 N N . GLU A 1 84 ? 22.482 -12.873 -11.282 1.00 48.06 84 GLU A N 1
ATOM 651 C CA . GLU A 1 84 ? 21.864 -13.986 -12.047 1.00 48.06 84 GLU A CA 1
ATOM 652 C C . GLU A 1 84 ? 20.803 -14.841 -11.301 1.00 48.06 84 GLU A C 1
ATOM 654 O O . GLU A 1 84 ? 20.337 -15.855 -11.813 1.00 48.06 84 GLU A O 1
ATOM 659 N N . ARG A 1 85 ? 20.400 -14.467 -10.082 1.00 50.56 85 ARG A N 1
ATOM 660 C CA . ARG A 1 85 ? 19.354 -15.130 -9.299 1.00 50.56 85 ARG A CA 1
ATOM 661 C C . ARG A 1 85 ? 18.042 -14.354 -9.412 1.00 50.56 85 ARG A C 1
ATOM 663 O O . ARG A 1 85 ? 18.009 -13.145 -9.194 1.00 50.56 85 ARG A O 1
ATOM 670 N N . GLU A 1 86 ? 16.955 -15.071 -9.691 1.00 55.78 86 GLU A N 1
ATOM 671 C CA . GLU A 1 86 ? 15.572 -14.577 -9.763 1.00 55.78 86 GLU A CA 1
ATOM 672 C C . GLU A 1 86 ? 15.074 -14.019 -8.413 1.00 55.78 86 GLU A C 1
ATOM 674 O O . GLU A 1 86 ? 14.269 -14.624 -7.703 1.00 55.78 86 GLU A O 1
ATOM 679 N N . TYR A 1 87 ? 15.558 -12.849 -8.003 1.00 60.09 87 TYR A N 1
ATOM 680 C CA . TYR A 1 87 ? 15.034 -12.182 -6.819 1.00 60.09 87 TYR A CA 1
ATOM 681 C C . TYR A 1 87 ? 13.713 -11.478 -7.156 1.00 60.09 87 TYR A C 1
ATOM 683 O O . TYR A 1 87 ? 13.681 -10.547 -7.963 1.00 60.09 87 TYR A O 1
ATOM 691 N N . LYS A 1 88 ? 12.624 -11.910 -6.500 1.00 71.62 88 LYS A N 1
ATOM 692 C CA . LYS A 1 88 ? 11.315 -11.231 -6.523 1.00 71.62 88 LYS A CA 1
ATOM 693 C C . LYS A 1 88 ? 11.469 -9.762 -6.117 1.00 71.62 88 LYS A C 1
ATOM 695 O O . LYS A 1 88 ? 12.231 -9.462 -5.194 1.00 71.62 88 LYS A O 1
ATOM 700 N N . ARG A 1 89 ? 10.742 -8.861 -6.791 1.00 73.19 89 ARG A N 1
ATOM 701 C CA . ARG A 1 89 ? 10.839 -7.410 -6.557 1.00 73.19 89 ARG A CA 1
ATOM 702 C C . ARG A 1 89 ? 10.357 -7.001 -5.168 1.00 73.19 89 ARG A C 1
ATOM 704 O O . ARG A 1 89 ? 10.987 -6.154 -4.545 1.00 73.19 89 ARG A O 1
ATOM 711 N N . PHE A 1 90 ? 9.295 -7.632 -4.678 1.00 79.25 90 PHE A N 1
ATOM 712 C CA . PHE A 1 90 ? 8.802 -7.468 -3.315 1.00 79.25 90 PHE A CA 1
ATOM 713 C C . PHE A 1 90 ? 9.233 -8.673 -2.483 1.00 79.25 90 PHE A C 1
ATOM 715 O O . PHE A 1 90 ? 9.041 -9.827 -2.880 1.00 79.25 90 PHE A O 1
ATOM 722 N N . SER A 1 91 ? 9.842 -8.404 -1.332 1.00 75.31 91 SER A N 1
ATOM 723 C CA . SER A 1 91 ? 10.266 -9.435 -0.387 1.00 75.31 91 SER A CA 1
ATOM 724 C C . SER A 1 91 ? 9.918 -9.043 1.043 1.00 75.31 91 SER A C 1
ATOM 726 O O . SER A 1 91 ? 9.969 -7.849 1.347 1.00 75.31 91 SER A O 1
ATOM 728 N N . PRO A 1 92 ? 9.610 -10.011 1.922 1.00 73.44 92 PRO A N 1
ATOM 729 C CA . PRO A 1 92 ? 9.348 -9.736 3.330 1.00 73.44 92 PRO A CA 1
ATOM 730 C C . PRO A 1 92 ? 10.470 -8.895 3.941 1.00 73.44 92 PRO A C 1
ATOM 732 O O . PRO A 1 92 ? 11.650 -9.145 3.676 1.00 73.44 92 PRO A O 1
ATOM 735 N N . LYS A 1 93 ? 10.116 -7.911 4.771 1.00 70.88 93 LYS A N 1
ATOM 736 C CA . LYS A 1 93 ? 11.110 -7.108 5.500 1.00 70.88 93 LYS A CA 1
ATOM 737 C C . LYS A 1 93 ? 11.811 -7.910 6.595 1.00 70.88 93 LYS A C 1
ATOM 739 O O . LYS A 1 93 ? 12.968 -7.639 6.900 1.00 70.88 93 LYS A O 1
ATOM 744 N N . ILE A 1 94 ? 11.123 -8.900 7.164 1.00 71.81 94 ILE A N 1
ATOM 745 C CA . ILE A 1 94 ? 11.644 -9.783 8.211 1.00 71.81 94 ILE A CA 1
ATOM 746 C C . ILE A 1 94 ? 11.337 -11.230 7.825 1.00 71.81 94 ILE A C 1
ATOM 748 O O . ILE A 1 94 ? 10.177 -11.584 7.599 1.00 71.81 94 ILE A O 1
ATOM 752 N N . VAL A 1 95 ? 12.390 -12.045 7.780 1.00 75.19 95 VAL A N 1
ATOM 753 C CA . VAL A 1 95 ? 12.338 -13.503 7.634 1.00 75.19 95 VAL A CA 1
ATOM 754 C C . VAL A 1 95 ? 13.058 -14.097 8.840 1.00 75.19 95 VAL A C 1
ATOM 756 O O . VAL A 1 95 ? 14.201 -13.726 9.120 1.00 75.19 95 VAL A O 1
ATOM 759 N N . TRP A 1 96 ? 12.383 -14.966 9.583 1.00 77.00 96 TRP A N 1
ATOM 760 C CA . TRP A 1 96 ? 12.953 -15.657 10.737 1.00 77.00 96 TRP A CA 1
ATOM 761 C C . TRP A 1 96 ? 13.728 -16.908 10.314 1.00 77.00 96 TRP A C 1
ATOM 763 O O . TRP A 1 96 ? 13.612 -17.401 9.196 1.00 77.00 96 TRP A O 1
ATOM 773 N N . THR A 1 97 ? 14.540 -17.446 11.227 1.00 81.69 97 THR A N 1
ATOM 774 C CA . THR A 1 97 ? 15.402 -18.617 10.977 1.00 81.69 97 THR A CA 1
ATOM 775 C C . THR A 1 97 ? 14.634 -19.923 10.747 1.00 81.69 97 THR A C 1
ATOM 777 O O . THR A 1 97 ? 15.238 -20.920 10.372 1.00 81.69 97 THR A O 1
ATOM 780 N N . ASN A 1 98 ? 13.328 -19.935 11.014 1.00 79.25 98 ASN A N 1
ATOM 781 C CA . ASN A 1 98 ? 12.399 -21.035 10.741 1.00 79.25 98 ASN A CA 1
ATOM 782 C C . ASN A 1 98 ? 11.633 -20.842 9.415 1.00 79.25 98 ASN A C 1
ATOM 784 O O . ASN A 1 98 ? 10.600 -21.475 9.225 1.00 79.25 98 ASN A O 1
ATOM 788 N N . ASP A 1 99 ? 12.109 -19.950 8.540 1.00 73.25 99 ASP A N 1
ATOM 789 C CA . ASP A 1 99 ? 11.488 -19.554 7.268 1.00 73.25 99 ASP A CA 1
ATOM 790 C C . ASP A 1 99 ? 10.110 -18.875 7.391 1.00 73.25 99 ASP A C 1
ATOM 792 O O . ASP A 1 99 ? 9.469 -18.568 6.381 1.00 73.25 99 ASP A O 1
ATOM 796 N N . GLU A 1 100 ? 9.652 -18.563 8.608 1.00 74.69 100 GLU A N 1
ATOM 797 C CA . GLU A 1 100 ? 8.476 -17.718 8.789 1.00 74.69 100 GLU A CA 1
ATOM 798 C C . GLU A 1 100 ? 8.784 -16.289 8.329 1.00 74.69 100 GLU A C 1
ATOM 800 O O . GLU A 1 100 ? 9.884 -15.761 8.514 1.00 74.69 100 GLU A O 1
ATOM 805 N N . CYS A 1 101 ? 7.791 -15.640 7.728 1.00 75.00 101 CYS A N 1
ATOM 806 C CA . CYS A 1 101 ? 7.899 -14.276 7.229 1.00 75.00 101 CYS A CA 1
ATOM 807 C C . CYS A 1 101 ? 6.892 -13.393 7.963 1.00 75.00 101 CYS A C 1
ATOM 809 O O . CYS A 1 101 ? 5.713 -13.737 8.033 1.00 75.00 101 CYS A O 1
ATOM 811 N N . TYR A 1 102 ? 7.333 -12.239 8.475 1.00 67.56 102 TYR A N 1
ATOM 812 C CA . TYR A 1 102 ? 6.429 -11.283 9.135 1.00 67.56 102 TYR A CA 1
ATOM 813 C C . TYR A 1 102 ? 5.351 -10.773 8.169 1.00 67.56 102 TYR A C 1
ATOM 815 O O . TYR A 1 1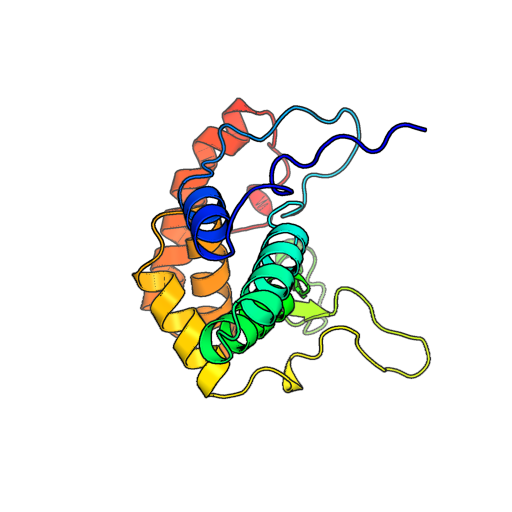02 ? 4.200 -10.575 8.547 1.00 67.56 102 TYR A O 1
ATOM 823 N N . THR A 1 103 ? 5.731 -10.631 6.900 1.00 74.81 103 THR A N 1
ATOM 824 C CA . THR A 1 103 ? 4.856 -10.311 5.776 1.00 74.81 103 THR A CA 1
ATOM 825 C C . THR A 1 103 ? 5.138 -11.275 4.630 1.00 74.81 103 THR A C 1
ATOM 827 O O . THR A 1 103 ? 6.109 -11.110 3.901 1.00 74.81 103 THR A O 1
ATOM 830 N N . ASP A 1 104 ? 4.323 -12.323 4.478 1.00 75.88 104 ASP A N 1
ATOM 831 C CA . ASP A 1 104 ? 4.409 -13.221 3.319 1.00 75.88 104 ASP A CA 1
ATOM 832 C C . ASP A 1 104 ? 3.498 -12.709 2.196 1.00 75.88 104 ASP A C 1
ATOM 834 O O . ASP A 1 104 ? 2.341 -12.357 2.425 1.00 75.88 104 ASP A O 1
ATOM 838 N N . ILE A 1 105 ? 4.006 -12.711 0.962 1.00 75.56 105 ILE A N 1
ATOM 839 C CA . ILE A 1 105 ? 3.226 -12.403 -0.242 1.00 75.56 105 ILE A CA 1
ATOM 840 C C . ILE A 1 105 ? 2.023 -13.338 -0.396 1.00 75.56 105 ILE A C 1
ATOM 842 O O . ILE A 1 105 ? 1.009 -12.944 -0.961 1.00 75.56 105 ILE A O 1
ATOM 846 N N . LYS A 1 106 ? 2.106 -14.557 0.150 1.00 79.56 106 LYS A N 1
ATOM 847 C CA . LYS A 1 106 ? 0.990 -15.514 0.177 1.00 79.56 106 LYS A CA 1
ATOM 848 C C . LYS A 1 106 ? -0.221 -15.020 0.972 1.00 79.56 106 LYS A C 1
ATOM 850 O O . LYS A 1 106 ? -1.302 -15.563 0.790 1.00 79.56 106 LYS A O 1
ATOM 855 N N . ASN A 1 107 ? -0.045 -14.017 1.832 1.00 81.00 107 ASN A N 1
ATOM 856 C CA . ASN A 1 107 ? -1.132 -13.419 2.608 1.00 81.00 107 ASN A CA 1
ATOM 857 C C . ASN A 1 107 ? -1.877 -12.319 1.833 1.00 81.00 107 ASN A C 1
ATOM 859 O O . ASN A 1 107 ? -2.818 -11.741 2.368 1.00 81.00 107 ASN A O 1
ATOM 863 N N . ILE A 1 108 ? -1.457 -12.005 0.601 1.00 85.81 108 ILE A N 1
ATOM 864 C CA . ILE A 1 108 ? -2.186 -11.103 -0.291 1.00 85.81 108 ILE A CA 1
ATOM 865 C C . ILE A 1 108 ? -3.146 -11.941 -1.132 1.00 85.81 108 ILE A C 1
ATOM 867 O O . ILE A 1 108 ? -2.730 -12.640 -2.056 1.00 85.81 108 ILE A O 1
ATOM 871 N N . ASP A 1 109 ? -4.426 -11.863 -0.784 1.00 90.31 109 ASP A N 1
ATOM 872 C CA . ASP A 1 109 ? -5.524 -12.473 -1.526 1.00 90.31 109 ASP A CA 1
ATOM 873 C C . ASP A 1 109 ? -5.994 -11.589 -2.695 1.00 90.31 109 ASP A C 1
ATOM 875 O O . ASP A 1 109 ? -5.541 -10.456 -2.883 1.00 90.31 109 ASP A O 1
ATOM 879 N N . ASP A 1 110 ? -6.913 -12.119 -3.505 1.00 93.12 110 ASP A N 1
ATOM 880 C CA . ASP A 1 110 ? -7.457 -11.408 -4.666 1.00 93.12 110 ASP A CA 1
ATOM 881 C C . ASP A 1 110 ? -8.141 -10.090 -4.267 1.00 93.12 110 ASP A C 1
ATOM 883 O O . ASP A 1 110 ? -8.088 -9.113 -5.014 1.00 93.12 110 ASP A O 1
ATOM 887 N N . GLU A 1 111 ? -8.751 -10.035 -3.081 1.00 94.44 111 GLU A N 1
ATOM 888 C CA . GLU A 1 111 ? -9.399 -8.829 -2.567 1.00 94.44 111 GLU A CA 1
ATOM 889 C C . GLU A 1 111 ? -8.374 -7.729 -2.270 1.00 94.44 111 GLU A C 1
ATOM 891 O O . GLU A 1 111 ? -8.541 -6.599 -2.733 1.00 94.44 111 GLU A O 1
ATOM 896 N N . ALA A 1 112 ? -7.270 -8.065 -1.598 1.00 93.56 112 ALA A N 1
ATOM 897 C CA . ALA A 1 112 ? -6.149 -7.155 -1.391 1.00 93.56 112 ALA A CA 1
ATOM 898 C C . ALA A 1 112 ? -5.556 -6.679 -2.728 1.00 93.56 112 ALA A C 1
ATOM 900 O O . ALA A 1 112 ? -5.251 -5.496 -2.891 1.00 93.56 112 ALA A O 1
ATOM 901 N N . MET A 1 113 ? -5.433 -7.568 -3.721 1.00 93.75 113 MET A N 1
ATOM 902 C CA . MET A 1 113 ? -4.945 -7.186 -5.052 1.00 93.75 113 MET A CA 1
ATOM 903 C C . MET A 1 113 ? -5.864 -6.168 -5.742 1.00 93.75 113 MET A C 1
ATOM 905 O O . MET A 1 113 ? -5.370 -5.182 -6.298 1.00 93.75 113 MET A O 1
ATOM 909 N N . GLN A 1 114 ? -7.187 -6.368 -5.690 1.00 95.81 114 GLN A N 1
ATOM 910 C CA . GLN A 1 114 ? -8.144 -5.394 -6.229 1.00 95.81 114 GLN A CA 1
ATOM 911 C C . GLN A 1 114 ? -8.141 -4.087 -5.434 1.00 95.81 114 GLN A C 1
ATOM 913 O O . GLN A 1 114 ? -8.235 -3.013 -6.031 1.00 95.81 114 GLN A O 1
ATOM 918 N N . TYR A 1 115 ? -7.970 -4.164 -4.112 1.00 97.06 115 TYR A N 1
ATOM 919 C CA . TYR A 1 115 ? -7.815 -2.991 -3.258 1.00 97.06 115 TYR A CA 1
ATOM 920 C C . TYR A 1 115 ? -6.626 -2.134 -3.716 1.00 97.06 115 TYR A C 1
ATOM 922 O O . TYR A 1 115 ? -6.810 -0.955 -4.017 1.00 97.06 115 TYR A O 1
ATOM 930 N N . TYR A 1 116 ? -5.429 -2.710 -3.880 1.00 96.06 116 TYR A N 1
ATOM 931 C CA . TYR A 1 116 ? -4.262 -1.939 -4.332 1.00 96.06 116 TYR A CA 1
ATOM 932 C C . TYR A 1 116 ? -4.445 -1.355 -5.730 1.00 96.06 116 TYR A C 1
ATOM 934 O O . TYR A 1 116 ? -4.036 -0.220 -5.973 1.00 96.06 116 TYR A O 1
ATOM 942 N N . LYS A 1 117 ? -5.088 -2.093 -6.641 1.00 96.94 117 LYS A N 1
ATOM 943 C CA . LYS A 1 117 ? -5.418 -1.582 -7.974 1.00 96.94 117 LYS A CA 1
ATOM 944 C C . LYS A 1 117 ? -6.278 -0.321 -7.886 1.00 96.94 117 LYS A C 1
ATOM 946 O O . LYS A 1 117 ? -5.901 0.723 -8.413 1.00 96.94 117 LYS A O 1
ATOM 951 N N . ALA A 1 118 ? -7.378 -0.381 -7.139 1.00 97.31 118 ALA A N 1
ATOM 952 C CA . ALA A 1 118 ? -8.248 0.773 -6.936 1.00 97.31 118 ALA A CA 1
ATOM 953 C C . ALA A 1 118 ? -7.498 1.950 -6.286 1.00 97.31 118 ALA A C 1
ATOM 955 O O . ALA A 1 118 ? -7.638 3.097 -6.714 1.00 97.31 118 ALA A O 1
ATOM 956 N N . ARG A 1 119 ? -6.648 1.678 -5.288 1.00 96.00 119 ARG A N 1
ATOM 957 C CA . ARG A 1 119 ? -5.858 2.713 -4.607 1.00 96.00 119 ARG A CA 1
ATOM 958 C C . ARG A 1 119 ? -4.844 3.384 -5.530 1.00 96.00 119 ARG A C 1
ATOM 960 O O . ARG A 1 119 ? -4.712 4.604 -5.456 1.00 96.00 119 ARG A O 1
ATOM 967 N N . GLY A 1 120 ? -4.186 2.641 -6.423 1.00 95.25 120 GLY A N 1
ATOM 968 C CA . GLY A 1 120 ? -3.274 3.191 -7.433 1.00 95.25 120 GLY A CA 1
ATOM 969 C C . GLY A 1 120 ? -3.950 4.209 -8.359 1.00 95.25 120 GLY A C 1
ATOM 970 O O . GLY A 1 120 ? -3.380 5.259 -8.663 1.00 95.25 120 GLY A O 1
ATOM 971 N N . GLU A 1 121 ? -5.202 3.956 -8.734 1.00 95.75 121 GLU A N 1
ATOM 972 C CA . GLU A 1 121 ? -5.990 4.864 -9.574 1.00 95.75 121 GLU A CA 1
ATOM 973 C C . GLU A 1 121 ? -6.505 6.089 -8.791 1.00 95.75 121 GLU A C 1
ATOM 975 O O . GLU A 1 121 ? -6.515 7.206 -9.316 1.00 95.75 121 GLU A O 1
ATOM 980 N N . GLN A 1 122 ? -6.898 5.900 -7.528 1.00 94.88 122 GLN A N 1
ATOM 981 C CA . GLN A 1 122 ? -7.632 6.899 -6.739 1.00 94.88 122 GLN A CA 1
ATOM 982 C C . GLN A 1 122 ? -6.757 7.839 -5.904 1.00 94.88 122 GLN A C 1
ATOM 984 O O . GLN A 1 122 ? -7.122 9.002 -5.717 1.00 94.88 122 GLN A O 1
ATOM 989 N N . THR A 1 123 ? -5.631 7.358 -5.368 1.00 91.44 123 THR A N 1
ATOM 990 C CA . THR A 1 123 ? -4.810 8.152 -4.442 1.00 91.44 123 THR A CA 1
ATOM 991 C C . THR A 1 123 ? -4.248 9.396 -5.129 1.00 91.44 123 THR A C 1
ATOM 993 O O . THR A 1 123 ? -3.883 9.387 -6.314 1.00 91.44 123 THR A O 1
ATOM 996 N N . LYS A 1 124 ? -4.178 10.494 -4.373 1.00 88.19 124 LYS A N 1
ATOM 997 C CA . LYS A 1 124 ? -3.547 11.743 -4.827 1.00 88.19 124 LYS A CA 1
ATOM 998 C C . LYS A 1 124 ? -2.096 11.829 -4.366 1.00 88.19 124 LYS A C 1
ATOM 1000 O O . LYS A 1 124 ? -1.319 12.583 -4.952 1.00 88.19 124 LYS A O 1
ATOM 1005 N N . ASN A 1 125 ? -1.718 11.035 -3.366 1.00 84.25 125 ASN A N 1
ATOM 1006 C CA . ASN A 1 125 ? -0.344 10.936 -2.915 1.00 84.25 125 ASN A CA 1
ATOM 1007 C C . ASN A 1 125 ? 0.488 10.158 -3.943 1.00 84.25 125 ASN A C 1
ATOM 1009 O O . ASN A 1 125 ? 0.338 8.948 -4.111 1.00 84.25 125 ASN A O 1
ATOM 1013 N N . ILE A 1 126 ? 1.388 10.857 -4.633 1.00 85.00 126 ILE A N 1
ATOM 1014 C CA . ILE A 1 126 ? 2.188 10.264 -5.707 1.00 85.00 126 ILE A CA 1
ATOM 1015 C C . ILE A 1 126 ? 3.122 9.151 -5.206 1.00 85.00 126 ILE A C 1
ATOM 1017 O O . ILE A 1 126 ? 3.345 8.177 -5.917 1.00 85.00 126 ILE A O 1
ATOM 1021 N N . THR A 1 127 ? 3.610 9.239 -3.968 1.00 81.75 127 THR A N 1
ATOM 1022 C CA . THR A 1 127 ? 4.481 8.216 -3.380 1.00 81.75 127 THR A CA 1
ATOM 1023 C C . THR A 1 127 ? 3.696 6.932 -3.098 1.00 81.75 127 THR A C 1
ATOM 1025 O O . THR A 1 127 ? 4.170 5.840 -3.413 1.00 81.75 127 THR A O 1
ATOM 1028 N N . LEU A 1 128 ? 2.470 7.053 -2.571 1.00 86.00 128 LEU A N 1
ATOM 1029 C CA . LEU A 1 128 ? 1.562 5.911 -2.412 1.00 86.00 128 LEU A CA 1
ATOM 1030 C C . LEU A 1 128 ? 1.170 5.326 -3.772 1.00 86.00 128 LEU A C 1
ATOM 1032 O O . LEU A 1 128 ? 1.249 4.115 -3.965 1.00 86.00 128 LEU A O 1
ATOM 1036 N N . LYS A 1 129 ? 0.802 6.191 -4.729 1.00 90.19 129 LYS A N 1
ATOM 1037 C CA . LYS A 1 129 ? 0.406 5.804 -6.090 1.00 90.19 129 LYS A CA 1
ATOM 1038 C C . LYS A 1 129 ? 1.433 4.887 -6.718 1.00 90.19 129 LYS A C 1
ATOM 1040 O O . LYS A 1 129 ? 1.114 3.773 -7.114 1.00 90.19 129 LYS A O 1
ATOM 1045 N N . VAL A 1 130 ? 2.673 5.357 -6.748 1.00 87.81 130 VAL A N 1
ATOM 1046 C CA . VAL A 1 130 ? 3.810 4.625 -7.283 1.00 87.81 130 VAL A CA 1
ATOM 1047 C C . VAL A 1 130 ? 3.918 3.244 -6.643 1.00 87.81 130 VAL A C 1
ATOM 1049 O O . VAL A 1 130 ? 4.024 2.257 -7.360 1.00 87.81 130 VAL A O 1
ATOM 1052 N N . ARG A 1 131 ? 3.807 3.146 -5.314 1.00 87.44 131 ARG A N 1
ATOM 1053 C CA . ARG A 1 131 ? 3.889 1.870 -4.595 1.00 87.44 131 ARG A CA 1
ATOM 1054 C C . ARG A 1 131 ? 2.785 0.885 -4.994 1.00 87.44 131 ARG A C 1
ATOM 1056 O O . ARG A 1 131 ? 3.094 -0.274 -5.273 1.00 87.44 131 ARG A O 1
ATOM 1063 N N . TYR A 1 132 ? 1.525 1.322 -5.032 1.00 92.94 132 TYR A N 1
ATOM 1064 C CA . TYR A 1 132 ? 0.405 0.464 -5.441 1.00 92.94 132 TYR A CA 1
ATOM 1065 C C . TYR A 1 132 ? 0.525 0.037 -6.905 1.00 92.94 132 TYR A C 1
ATOM 1067 O O . TYR A 1 132 ? 0.351 -1.136 -7.244 1.00 92.94 132 TYR A O 1
ATOM 1075 N N . CYS A 1 133 ? 0.845 0.990 -7.779 1.00 92.94 133 CYS A N 1
ATOM 1076 C CA . CYS A 1 133 ? 0.997 0.765 -9.208 1.00 92.94 133 CYS A CA 1
ATOM 1077 C C . CYS A 1 133 ? 2.149 -0.198 -9.516 1.00 92.94 133 CYS A C 1
ATOM 1079 O O . CYS A 1 133 ? 2.032 -1.065 -10.379 1.00 92.94 133 CYS A O 1
ATOM 1081 N N . ASP A 1 134 ? 3.239 -0.109 -8.764 1.00 89.44 134 ASP A N 1
ATOM 1082 C CA . ASP A 1 134 ? 4.383 -0.986 -8.948 1.00 89.44 134 ASP A CA 1
ATOM 1083 C C . ASP A 1 134 ? 4.105 -2.422 -8.474 1.00 89.44 134 ASP A C 1
ATOM 1085 O O . ASP A 1 134 ? 4.469 -3.393 -9.141 1.00 89.44 134 ASP A O 1
ATOM 1089 N N . PHE A 1 135 ? 3.378 -2.566 -7.361 1.00 90.62 135 PHE A N 1
ATOM 1090 C CA . PHE A 1 135 ? 2.924 -3.866 -6.867 1.00 90.62 135 PHE A CA 1
ATOM 1091 C C . PHE A 1 135 ? 1.960 -4.544 -7.848 1.00 90.62 135 PHE A C 1
ATOM 1093 O O . PHE A 1 135 ? 2.129 -5.709 -8.210 1.00 90.62 135 PHE A O 1
ATOM 1100 N N . THR A 1 136 ? 0.954 -3.806 -8.311 1.00 93.31 136 THR A N 1
ATOM 1101 C CA . THR A 1 136 ? -0.053 -4.317 -9.254 1.00 93.31 136 THR A CA 1
ATOM 1102 C C . THR A 1 136 ? 0.564 -4.665 -10.605 1.00 93.31 136 THR A C 1
ATOM 1104 O O . THR A 1 136 ? 0.213 -5.691 -11.184 1.00 93.31 136 THR A O 1
ATOM 1107 N N . TRP A 1 137 ? 1.550 -3.905 -11.082 1.00 92.31 137 TRP A N 1
ATOM 1108 C CA . TRP A 1 137 ? 2.346 -4.320 -12.233 1.00 92.31 137 TRP A CA 1
ATOM 1109 C C . TRP A 1 137 ? 3.073 -5.649 -11.981 1.00 92.31 137 TRP A C 1
ATOM 1111 O O . TRP A 1 137 ? 2.961 -6.567 -12.792 1.00 92.31 137 TRP A O 1
ATOM 1121 N N . GLU A 1 138 ? 3.793 -5.792 -10.865 1.00 87.94 138 GLU A N 1
ATOM 1122 C CA . GLU A 1 138 ? 4.582 -7.000 -10.589 1.00 87.94 138 GLU A CA 1
ATOM 1123 C C . GLU A 1 138 ? 3.706 -8.262 -10.538 1.00 87.94 138 GLU A C 1
ATOM 1125 O O . GLU A 1 138 ? 4.073 -9.281 -11.135 1.00 87.94 138 GLU A O 1
ATOM 1130 N N . TYR A 1 139 ? 2.550 -8.195 -9.873 1.00 88.81 139 TYR A N 1
ATOM 1131 C CA . TYR A 1 139 ? 1.732 -9.373 -9.563 1.00 88.81 139 TYR A CA 1
ATOM 1132 C C . TYR A 1 139 ? 0.523 -9.574 -10.480 1.00 88.81 139 TYR A C 1
ATOM 1134 O O . TYR A 1 139 ? 0.192 -10.718 -10.782 1.00 88.81 139 TYR A O 1
ATOM 1142 N N . LEU A 1 140 ? -0.097 -8.502 -10.978 1.00 91.00 140 LEU A N 1
ATOM 1143 C CA . LEU A 1 140 ? -1.242 -8.584 -11.898 1.00 91.00 140 LEU A CA 1
ATOM 1144 C C . LEU A 1 140 ? -0.851 -8.374 -13.363 1.00 91.00 140 LEU A C 1
ATOM 1146 O O . LEU A 1 140 ? -1.684 -8.560 -14.246 1.00 91.00 140 LEU A O 1
ATOM 1150 N N . LYS A 1 141 ? 0.398 -7.969 -13.634 1.00 91.75 141 LYS A N 1
ATOM 1151 C CA . LYS A 1 141 ? 0.874 -7.598 -14.978 1.00 91.75 141 LYS A CA 1
ATOM 1152 C C . LYS A 1 141 ? 0.030 -6.495 -15.624 1.00 91.75 141 LYS A C 1
ATOM 1154 O O . LYS A 1 141 ? -0.124 -6.441 -16.842 1.00 91.75 141 LYS A O 1
ATOM 1159 N N . ASP A 1 142 ? -0.491 -5.578 -14.809 1.00 94.31 142 ASP A N 1
ATOM 1160 C CA . ASP A 1 142 ? -1.274 -4.440 -15.285 1.00 94.31 142 ASP A CA 1
ATOM 1161 C C . ASP A 1 142 ? -0.357 -3.367 -15.901 1.00 94.31 142 ASP A C 1
ATOM 1163 O O . ASP A 1 142 ? 0.321 -2.604 -15.210 1.00 94.31 142 ASP A O 1
ATOM 1167 N N . HIS A 1 143 ? -0.312 -3.320 -17.233 1.00 94.38 143 HIS A N 1
ATOM 1168 C CA . HIS A 1 143 ? 0.559 -2.403 -17.972 1.00 94.38 143 HIS A CA 1
ATOM 1169 C C . HIS A 1 143 ? 0.207 -0.920 -17.786 1.00 94.38 143 HIS A C 1
ATOM 1171 O O . HIS A 1 143 ? 1.083 -0.065 -17.927 1.00 94.38 143 HIS A O 1
ATOM 1177 N N . ASN A 1 144 ? -1.052 -0.591 -17.479 1.00 96.12 144 ASN A N 1
ATOM 1178 C CA . ASN A 1 144 ? -1.423 0.797 -17.206 1.00 96.12 144 ASN A CA 1
ATOM 1179 C C . ASN A 1 144 ? -0.840 1.241 -15.867 1.00 96.12 144 ASN A C 1
ATOM 1181 O O . ASN A 1 144 ? -0.294 2.338 -15.778 1.00 96.12 144 ASN A O 1
ATOM 1185 N N . HIS A 1 145 ? -0.868 0.362 -14.868 1.00 95.00 145 HIS A N 1
ATOM 1186 C CA . HIS A 1 145 ? -0.238 0.622 -13.579 1.00 95.00 145 HIS A CA 1
ATOM 1187 C C . HIS A 1 145 ? 1.286 0.715 -13.709 1.00 95.00 145 HIS A C 1
ATOM 1189 O O . HIS A 1 145 ? 1.885 1.616 -13.131 1.00 95.00 145 HIS A O 1
ATOM 1195 N N . ALA A 1 146 ? 1.913 -0.104 -14.559 1.00 91.44 146 ALA A N 1
ATOM 1196 C CA . ALA A 1 146 ? 3.336 0.049 -14.868 1.00 91.44 146 ALA A CA 1
ATOM 1197 C C . ALA A 1 146 ? 3.662 1.459 -15.398 1.00 91.44 146 ALA A C 1
ATOM 1199 O O . ALA A 1 146 ? 4.604 2.100 -14.934 1.00 91.44 146 ALA A O 1
ATOM 1200 N N . ARG A 1 147 ? 2.846 1.976 -16.330 1.00 94.00 147 ARG A N 1
ATOM 1201 C CA . ARG A 1 147 ? 2.998 3.342 -16.855 1.00 94.00 147 ARG A CA 1
ATOM 1202 C C . ARG A 1 147 ? 2.828 4.393 -15.756 1.00 94.00 147 ARG A C 1
ATOM 1204 O O . ARG A 1 147 ? 3.678 5.267 -15.635 1.00 94.00 147 ARG A O 1
ATOM 1211 N N . MET A 1 148 ? 1.779 4.282 -14.939 1.00 93.94 148 MET A N 1
ATOM 1212 C CA . MET A 1 148 ? 1.521 5.217 -13.835 1.00 93.94 148 MET A CA 1
ATOM 1213 C C . MET A 1 148 ? 2.658 5.231 -12.805 1.00 93.94 148 MET A C 1
ATOM 1215 O O . MET A 1 148 ? 3.013 6.295 -12.303 1.00 93.94 148 MET A O 1
ATOM 1219 N N . ALA A 1 149 ? 3.250 4.070 -12.503 1.00 89.44 149 ALA A N 1
ATOM 1220 C CA . ALA A 1 149 ? 4.404 3.982 -11.613 1.00 89.44 149 ALA A CA 1
ATOM 1221 C C . ALA A 1 149 ? 5.610 4.735 -12.195 1.00 89.44 149 ALA A C 1
ATOM 1223 O O . ALA A 1 149 ? 6.193 5.567 -11.504 1.00 89.44 149 ALA A O 1
ATOM 1224 N N . VAL A 1 150 ? 5.938 4.514 -13.476 1.00 87.44 150 VAL A N 1
ATOM 1225 C CA . VAL A 1 150 ? 7.032 5.222 -14.167 1.00 87.44 150 VAL A CA 1
ATOM 1226 C C . VAL A 1 150 ? 6.795 6.732 -14.197 1.00 87.44 150 VAL A C 1
ATOM 1228 O O . VAL A 1 150 ? 7.691 7.497 -13.851 1.00 87.44 150 VAL A O 1
ATOM 1231 N N . GLU A 1 151 ? 5.590 7.177 -14.557 1.00 88.62 151 GLU A N 1
ATOM 1232 C CA . GLU A 1 151 ? 5.223 8.599 -14.545 1.00 88.62 151 GLU A CA 1
ATOM 1233 C C . GLU A 1 151 ? 5.366 9.207 -13.145 1.00 88.62 151 GLU A C 1
ATOM 1235 O O . GLU A 1 151 ? 5.896 10.308 -12.993 1.00 88.62 151 GLU A O 1
ATOM 1240 N N . GLY A 1 152 ? 4.953 8.473 -12.110 1.00 85.75 152 GLY A N 1
ATOM 1241 C CA . GLY A 1 152 ? 5.121 8.901 -10.730 1.00 85.75 152 GLY A CA 1
ATOM 1242 C C . GLY A 1 152 ? 6.585 8.984 -10.304 1.00 85.75 152 GLY A C 1
ATOM 1243 O O . GLY A 1 152 ? 6.970 9.973 -9.688 1.00 85.75 152 GLY A O 1
ATOM 1244 N N . TYR A 1 153 ? 7.429 8.022 -10.686 1.00 81.38 153 TYR A N 1
ATOM 1245 C CA . TYR A 1 153 ? 8.873 8.102 -10.446 1.00 81.38 153 TYR A CA 1
ATOM 1246 C C . TYR A 1 153 ? 9.512 9.309 -11.134 1.00 81.38 153 TYR A C 1
ATOM 1248 O O . TYR A 1 153 ? 10.303 10.015 -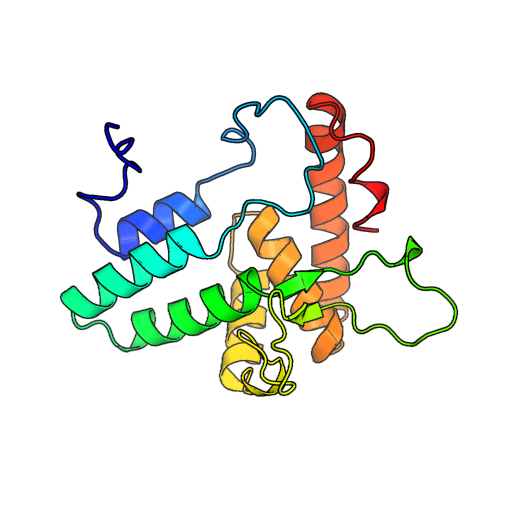10.509 1.00 81.38 153 TYR A O 1
ATOM 1256 N N . LEU A 1 154 ? 9.134 9.592 -12.383 1.00 81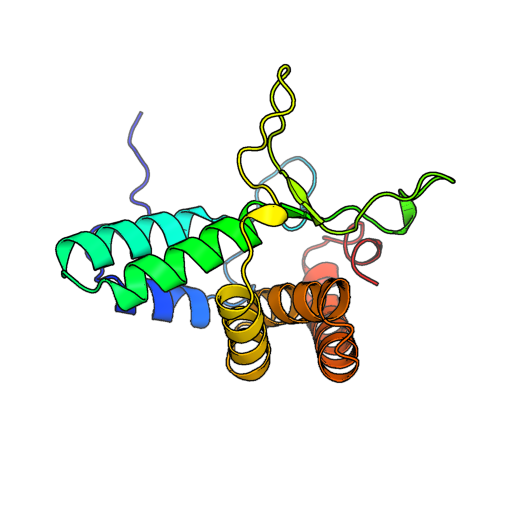.94 154 LEU A N 1
ATOM 1257 C CA . LEU A 1 154 ? 9.606 10.771 -13.112 1.00 81.94 154 LEU A CA 1
ATOM 1258 C C . LEU A 1 154 ? 9.131 12.077 -12.463 1.00 81.94 154 LEU A C 1
ATOM 1260 O O . LEU A 1 154 ? 9.895 13.030 -12.390 1.00 81.94 154 LEU A O 1
ATOM 1264 N N . PHE A 1 155 ? 7.908 12.125 -11.933 1.00 82.75 155 PHE A N 1
ATOM 1265 C CA . PHE A 1 155 ? 7.421 13.287 -11.184 1.00 82.75 155 PHE A CA 1
ATOM 1266 C C . PHE A 1 155 ? 8.184 13.500 -9.867 1.00 82.75 155 PHE A C 1
ATOM 1268 O O . PHE A 1 155 ? 8.409 14.628 -9.428 1.00 82.75 155 PHE A O 1
ATOM 1275 N N . LEU A 1 156 ? 8.570 12.408 -9.209 1.00 76.94 156 LEU A N 1
ATOM 1276 C CA . LEU A 1 156 ? 9.347 12.443 -7.973 1.00 76.94 156 LEU A CA 1
ATOM 1277 C C . LEU A 1 156 ? 10.818 12.826 -8.200 1.00 76.94 156 LEU A C 1
ATOM 1279 O O . LEU A 1 156 ? 11.484 13.268 -7.263 1.00 76.94 156 LEU A O 1
ATOM 1283 N N . LEU A 1 157 ? 11.308 12.667 -9.430 1.00 73.38 157 LEU A N 1
ATOM 1284 C CA . LEU A 1 157 ? 12.701 12.823 -9.832 1.00 73.38 157 LEU A CA 1
ATOM 1285 C C . LEU A 1 157 ? 13.298 14.164 -9.398 1.00 73.38 157 LEU A C 1
ATOM 1287 O O . LEU A 1 157 ? 14.295 14.188 -8.676 1.00 73.38 157 LEU A O 1
ATOM 1291 N N . ASP A 1 158 ? 12.654 15.267 -9.782 1.00 67.06 158 ASP A N 1
ATOM 1292 C CA . ASP A 1 158 ? 13.131 16.625 -9.496 1.00 67.06 158 ASP A CA 1
ATOM 1293 C C . ASP A 1 158 ? 13.251 16.858 -7.987 1.00 67.06 158 ASP A C 1
ATOM 1295 O O . ASP A 1 158 ? 14.260 17.363 -7.495 1.00 67.06 158 ASP A O 1
ATOM 1299 N N . LYS A 1 159 ? 12.273 16.362 -7.224 1.00 65.44 159 LYS A N 1
ATOM 1300 C CA . LYS A 1 159 ? 12.261 16.473 -5.762 1.00 65.44 159 LYS A CA 1
ATOM 1301 C C . LYS A 1 159 ? 13.359 15.643 -5.105 1.00 65.44 159 LYS A C 1
ATOM 1303 O O . LYS A 1 159 ? 13.886 16.043 -4.068 1.00 65.44 159 LYS A O 1
ATOM 1308 N N . TYR A 1 160 ? 13.727 14.499 -5.675 1.00 64.06 160 TYR A N 1
ATOM 1309 C CA . TYR A 1 160 ? 14.866 13.727 -5.185 1.00 64.06 160 TYR A CA 1
ATOM 1310 C C . TYR A 1 160 ? 16.200 14.418 -5.493 1.00 64.06 160 TYR A C 1
ATOM 1312 O O . TYR A 1 160 ? 17.078 14.444 -4.626 1.00 64.06 160 TYR A O 1
ATOM 1320 N N . TYR A 1 161 ? 16.346 15.019 -6.678 1.00 63.09 161 TYR A N 1
ATOM 1321 C CA . TYR A 1 161 ? 17.546 15.774 -7.049 1.00 63.09 161 TYR A CA 1
ATOM 1322 C C . TYR A 1 161 ? 17.748 17.016 -6.173 1.00 63.09 161 TYR A C 1
ATOM 1324 O O . TYR A 1 161 ? 18.843 17.205 -5.641 1.00 63.09 161 TYR A O 1
ATOM 1332 N N . GLU A 1 162 ? 16.699 17.813 -5.956 1.00 64.31 162 GLU A N 1
ATOM 1333 C CA . GLU A 1 162 ? 16.740 19.024 -5.118 1.00 64.31 162 GLU A CA 1
ATOM 1334 C C . GLU A 1 162 ? 17.157 18.732 -3.669 1.00 64.31 162 GLU A C 1
ATOM 1336 O O . GLU A 1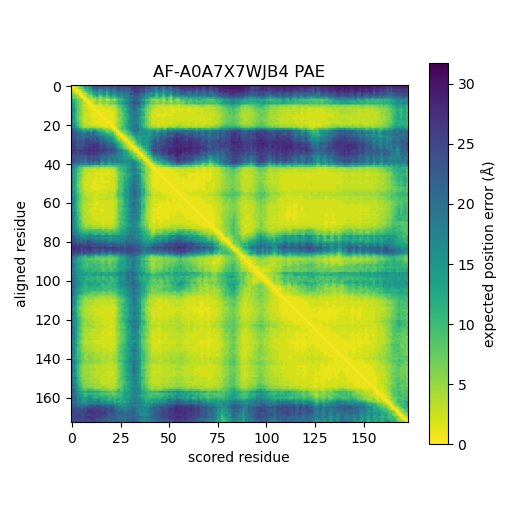 162 ? 17.852 19.529 -3.040 1.00 64.31 162 GLU A O 1
ATOM 1341 N N . ASN A 1 163 ? 16.797 17.557 -3.150 1.00 58.97 163 ASN A N 1
ATOM 1342 C CA . ASN A 1 163 ? 17.124 17.134 -1.789 1.00 58.97 163 ASN A CA 1
ATOM 1343 C C . ASN A 1 163 ? 18.458 16.361 -1.680 1.00 58.97 163 ASN A C 1
ATOM 1345 O O . ASN A 1 163 ? 18.729 15.749 -0.646 1.00 58.97 163 ASN A O 1
ATOM 1349 N N . ASN A 1 164 ? 19.301 16.358 -2.725 1.00 56.72 164 ASN A N 1
ATOM 1350 C CA . ASN A 1 164 ? 20.544 15.569 -2.801 1.00 56.72 164 ASN A CA 1
ATOM 1351 C C . ASN A 1 164 ? 20.343 14.058 -2.549 1.00 56.72 164 ASN A C 1
ATOM 1353 O O . ASN A 1 164 ? 21.255 13.342 -2.124 1.00 56.72 164 ASN A O 1
ATOM 1357 N N . ILE A 1 165 ? 19.168 13.529 -2.893 1.00 55.25 165 ILE A N 1
ATOM 1358 C CA . ILE A 1 165 ? 18.810 12.102 -2.818 1.00 55.25 165 ILE A CA 1
ATOM 1359 C C . ILE A 1 165 ? 19.259 11.402 -4.121 1.00 55.25 165 ILE A C 1
ATOM 1361 O O . ILE A 1 165 ? 18.570 10.583 -4.720 1.00 55.25 165 ILE A O 1
ATOM 1365 N N . ASN A 1 166 ? 20.454 11.758 -4.594 1.00 45.00 166 ASN A N 1
ATOM 1366 C CA . ASN A 1 166 ? 20.916 11.537 -5.969 1.00 45.00 166 ASN A CA 1
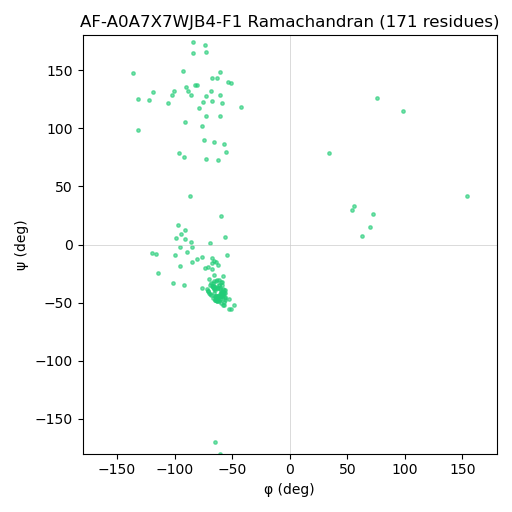ATOM 1367 C C . ASN A 1 166 ? 21.204 10.052 -6.299 1.00 45.00 166 ASN A C 1
ATOM 1369 O O . ASN A 1 166 ? 21.228 9.640 -7.450 1.00 45.00 166 ASN A O 1
ATOM 1373 N N . HIS A 1 167 ? 21.394 9.215 -5.280 1.00 46.53 167 HIS A N 1
ATOM 1374 C CA . HIS A 1 167 ? 21.773 7.805 -5.424 1.00 46.53 167 HIS A CA 1
ATOM 1375 C C . HIS A 1 167 ? 20.584 6.827 -5.405 1.00 46.53 167 HIS A C 1
ATOM 1377 O O . HIS A 1 167 ? 20.816 5.641 -5.575 1.00 46.53 167 HIS A O 1
ATOM 1383 N N . LYS A 1 168 ? 19.337 7.296 -5.217 1.00 46.91 168 LYS A N 1
ATOM 1384 C CA . LYS A 1 168 ? 18.149 6.417 -5.051 1.00 46.91 168 LYS A CA 1
ATOM 1385 C C . LYS A 1 168 ? 17.064 6.587 -6.103 1.00 46.91 168 LYS A C 1
ATOM 1387 O O . LYS A 1 168 ? 16.134 5.801 -6.178 1.00 46.91 168 LYS A O 1
ATOM 1392 N N . VAL A 1 169 ? 17.207 7.591 -6.959 1.00 40.66 169 VAL A N 1
ATOM 1393 C CA . VAL A 1 169 ? 16.449 7.709 -8.211 1.00 40.66 169 VAL A CA 1
ATOM 1394 C C . VAL A 1 169 ? 16.742 6.531 -9.148 1.00 40.66 169 VAL A C 1
ATOM 1396 O O . VAL A 1 169 ? 15.854 6.052 -9.846 1.00 40.66 169 VAL A O 1
ATOM 1399 N N . ILE A 1 170 ? 17.990 6.054 -9.129 1.00 44.38 170 ILE A N 1
ATOM 1400 C CA . ILE A 1 170 ? 18.485 4.935 -9.943 1.00 44.38 170 ILE A CA 1
ATOM 1401 C C . ILE A 1 170 ? 17.842 3.601 -9.510 1.00 44.38 170 ILE A C 1
ATOM 1403 O O . ILE A 1 170 ? 17.869 2.633 -10.260 1.00 44.38 170 ILE A O 1
ATOM 1407 N N . ASP A 1 171 ? 17.218 3.551 -8.328 1.00 45.50 171 ASP A N 1
ATOM 1408 C CA . ASP A 1 171 ? 16.705 2.317 -7.726 1.00 45.50 171 ASP A CA 1
ATOM 1409 C C . ASP A 1 171 ? 15.253 1.980 -8.121 1.00 45.50 171 ASP A C 1
ATOM 1411 O O . ASP A 1 171 ? 14.736 0.911 -7.776 1.00 45.50 171 ASP A O 1
ATOM 1415 N N . CYS A 1 172 ? 14.597 2.900 -8.832 1.00 43.56 172 CYS A N 1
ATOM 1416 C CA . CYS A 1 172 ? 13.154 2.926 -9.073 1.00 43.56 172 CYS A CA 1
ATOM 1417 C C . CYS A 1 172 ? 12.758 2.724 -10.546 1.00 43.56 172 CYS A C 1
ATOM 1419 O O . CYS A 1 172 ? 11.628 2.314 -10.819 1.00 43.56 172 CYS A O 1
ATOM 1421 N N . LEU A 1 173 ? 13.673 3.045 -11.467 1.00 41.72 173 LEU A N 1
ATOM 1422 C CA . LEU A 1 173 ? 13.550 2.913 -12.924 1.00 41.72 173 LEU A CA 1
ATOM 1423 C C . LEU A 1 173 ? 14.358 1.704 -13.410 1.00 41.72 173 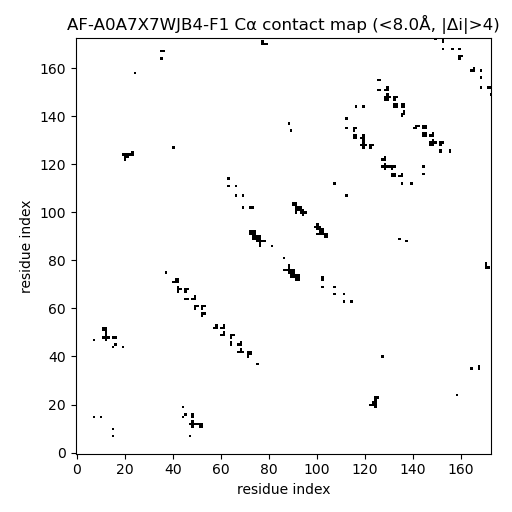LEU A C 1
ATOM 1425 O O . LEU A 1 173 ? 13.888 1.043 -14.362 1.00 41.72 173 LEU A O 1
#